Protein AF-A0A938NXH9-F1 (afdb_monomer)

Solvent-accessible surface area (backbone atoms only — not comparable to full-atom values): 4327 Å² total; per-residue (Å²): 113,55,77,68,53,50,54,53,48,54,53,49,51,60,54,49,63,68,35,66,73,55,63,72,44,58,66,71,59,49,53,54,48,54,51,32,57,50,32,46,65,71,64,36,46,70,62,26,51,58,56,42,73,72,47,59,69,70,61,34,49,53,53,52,50,52,50,50,53,46,30,70,76,67,78,104

Secondary structure (DSSP, 8-state):
--HHHHHHHHHHHHHHTTSHHHHTS-HHHHHHHHHHHHHHHTT-HHHHHHHHTTS-HHHHHHHHHHHHHHHHHHT-

Foldseek 3Di:
DDPVLLVVLVVLVVVLCPDPLLVPDDPVLNVLLVVLSVCVSVVVNVVSVVSLVPDDPSSVCSNVVSVVVSCVVPVD

pLDDT: mean 93.6, std 6.65, range [53.75, 97.5]

Structure (mmCIF, N/CA/C/O backbone):
data_AF-A0A938NXH9-F1
#
_entry.id   AF-A0A938NXH9-F1
#
loop_
_atom_site.group_PDB
_atom_site.id
_atom_site.type_symbol
_atom_site.label_atom_id
_atom_site.label_alt_id
_atom_site.label_comp_id
_atom_site.label_asym_id
_atom_site.label_entity_id
_atom_site.label_seq_id
_atom_site.pdbx_PDB_ins_code
_atom_site.Cartn_x
_atom_site.Cartn_y
_atom_site.Cartn_z
_atom_site.occupancy
_atom_site.B_iso_or_equiv
_atom_site.auth_seq_id
_atom_site.auth_comp_id
_atom_site.auth_asym_id
_atom_site.auth_atom_id
_atom_site.pdbx_PDB_model_num
ATOM 1 N N . MET A 1 1 ? 8.350 -4.035 -11.763 1.00 84.81 1 MET A N 1
ATOM 2 C CA . MET A 1 1 ? 8.559 -2.566 -11.733 1.00 84.81 1 MET A CA 1
ATOM 3 C C . MET A 1 1 ? 9.972 -2.186 -12.175 1.00 84.81 1 MET A C 1
ATOM 5 O O . MET A 1 1 ? 10.948 -2.743 -11.673 1.00 84.81 1 MET A O 1
ATOM 9 N N . THR A 1 2 ? 10.103 -1.189 -13.047 1.00 87.12 2 THR A N 1
ATOM 10 C CA . THR A 1 2 ? 11.366 -0.527 -13.419 1.00 87.12 2 THR A CA 1
ATOM 11 C C . THR A 1 2 ? 11.952 0.297 -12.260 1.00 87.12 2 THR A C 1
ATOM 13 O O . THR A 1 2 ? 11.290 0.559 -11.252 1.00 87.12 2 THR A O 1
ATOM 16 N N . GLY A 1 3 ? 13.208 0.747 -12.390 1.00 87.94 3 GLY A N 1
ATOM 17 C CA . GLY A 1 3 ? 13.859 1.590 -11.376 1.00 87.94 3 GLY A CA 1
ATOM 18 C C . GLY A 1 3 ? 13.110 2.902 -11.092 1.00 87.94 3 GLY A C 1
ATOM 19 O O . GLY A 1 3 ? 12.941 3.274 -9.931 1.00 87.94 3 GLY A O 1
ATOM 20 N N . HIS A 1 4 ? 12.593 3.563 -12.134 1.00 90.44 4 HIS A N 1
ATOM 21 C CA . HIS A 1 4 ? 11.807 4.795 -12.006 1.00 90.44 4 HIS A CA 1
ATOM 22 C C . HIS A 1 4 ? 10.470 4.557 -11.283 1.00 90.44 4 HIS A C 1
ATOM 24 O O . HIS A 1 4 ? 10.125 5.287 -10.352 1.00 90.44 4 HIS A O 1
ATOM 30 N N . GLU A 1 5 ? 9.757 3.482 -11.626 1.00 90.94 5 GLU A N 1
ATOM 31 C CA . GLU A 1 5 ? 8.494 3.113 -10.972 1.00 90.94 5 GLU A CA 1
ATOM 32 C C . GLU A 1 5 ? 8.679 2.804 -9.482 1.00 90.94 5 GLU A C 1
ATOM 34 O O . GLU A 1 5 ? 7.840 3.189 -8.665 1.00 90.94 5 GLU A O 1
ATOM 39 N N . LYS A 1 6 ? 9.800 2.173 -9.102 1.00 91.25 6 LYS A N 1
ATOM 40 C CA . LYS A 1 6 ? 10.145 1.919 -7.693 1.00 91.25 6 LYS A CA 1
ATOM 41 C C . LYS A 1 6 ? 10.355 3.217 -6.905 1.00 91.25 6 LYS A C 1
ATOM 43 O O . LYS A 1 6 ? 9.976 3.284 -5.734 1.00 91.25 6 LYS A O 1
ATOM 48 N N . ILE A 1 7 ? 10.934 4.250 -7.526 1.00 93.38 7 ILE A N 1
ATOM 49 C CA . ILE A 1 7 ? 11.102 5.576 -6.905 1.00 93.38 7 ILE A CA 1
ATOM 50 C C . ILE A 1 7 ? 9.738 6.235 -6.676 1.00 93.38 7 ILE A C 1
ATOM 52 O O . ILE A 1 7 ? 9.481 6.736 -5.579 1.00 93.38 7 ILE A O 1
ATOM 56 N N . ILE A 1 8 ? 8.856 6.206 -7.680 1.00 93.06 8 ILE A N 1
ATOM 57 C CA . ILE A 1 8 ? 7.490 6.738 -7.570 1.00 93.06 8 ILE A CA 1
ATOM 58 C C . ILE A 1 8 ? 6.723 6.011 -6.460 1.00 93.06 8 ILE A C 1
ATOM 60 O O . ILE A 1 8 ? 6.156 6.660 -5.581 1.00 93.06 8 ILE A O 1
ATOM 64 N N . TRP A 1 9 ? 6.756 4.677 -6.451 1.00 94.69 9 TRP A N 1
ATOM 65 C CA . TRP A 1 9 ? 6.091 3.850 -5.441 1.00 94.69 9 TRP A CA 1
ATOM 66 C C . TRP A 1 9 ? 6.523 4.210 -4.014 1.00 94.69 9 TRP A C 1
ATOM 68 O O . TRP A 1 9 ? 5.682 4.493 -3.163 1.00 94.69 9 TRP A O 1
ATOM 78 N N . ASN A 1 10 ? 7.833 4.301 -3.762 1.00 95.06 10 ASN A N 1
ATOM 79 C CA . ASN A 1 10 ? 8.360 4.686 -2.451 1.00 95.06 10 ASN A CA 1
ATOM 80 C C . ASN A 1 10 ? 7.884 6.086 -2.014 1.00 95.06 10 ASN A C 1
ATOM 82 O O . ASN A 1 10 ? 7.520 6.273 -0.853 1.00 95.06 10 ASN A O 1
ATOM 86 N N . LYS A 1 11 ? 7.863 7.072 -2.926 1.00 96.50 11 LYS A N 1
ATOM 87 C CA . LYS A 1 11 ? 7.361 8.426 -2.621 1.00 96.50 11 LYS A CA 1
ATOM 88 C C . LYS A 1 11 ? 5.882 8.402 -2.239 1.00 96.50 11 LYS A C 1
ATOM 90 O O . LYS A 1 11 ? 5.482 9.073 -1.289 1.00 96.50 11 LYS A O 1
ATOM 95 N N . LEU A 1 12 ? 5.080 7.620 -2.958 1.00 96.31 12 LEU A N 1
ATOM 96 C CA . LEU A 1 12 ? 3.658 7.485 -2.668 1.00 96.31 12 LEU A CA 1
ATOM 97 C C . LEU A 1 12 ? 3.412 6.789 -1.324 1.00 96.31 12 LEU A C 1
ATOM 99 O O . LEU A 1 12 ? 2.582 7.277 -0.567 1.00 96.31 12 LEU A O 1
ATOM 103 N N . ILE A 1 13 ? 4.178 5.749 -0.967 1.00 96.44 13 ILE A N 1
ATOM 104 C CA . ILE A 1 13 ? 4.098 5.121 0.366 1.00 96.44 13 ILE A CA 1
ATOM 105 C C . ILE A 1 13 ? 4.328 6.158 1.469 1.00 96.44 13 ILE A C 1
ATOM 107 O O . ILE A 1 13 ? 3.535 6.245 2.405 1.00 96.44 13 ILE A O 1
ATOM 111 N N . LEU A 1 14 ? 5.388 6.969 1.363 1.00 97.00 14 LEU A N 1
ATOM 112 C CA . LEU A 1 14 ? 5.686 8.009 2.356 1.00 97.00 14 LEU A CA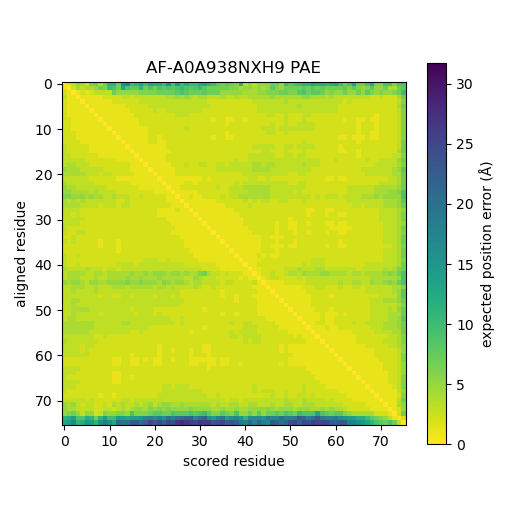 1
ATOM 113 C C . LEU A 1 14 ? 4.539 9.018 2.486 1.00 97.00 14 LEU A C 1
ATOM 115 O O . LEU A 1 14 ? 4.216 9.454 3.591 1.00 97.00 14 LEU A O 1
ATOM 119 N N . LYS A 1 15 ? 3.892 9.370 1.371 1.00 96.25 15 LYS A N 1
ATOM 120 C CA . LYS A 1 15 ? 2.705 10.231 1.379 1.00 96.25 15 LYS A CA 1
ATOM 121 C C . LYS A 1 15 ? 1.519 9.542 2.062 1.00 96.25 15 LYS A C 1
ATOM 123 O O . LYS A 1 15 ? 0.905 10.145 2.934 1.00 96.25 15 LYS A O 1
ATOM 128 N N . THR A 1 16 ? 1.249 8.281 1.731 1.00 96.25 16 THR A N 1
ATOM 129 C CA . THR A 1 16 ? 0.158 7.489 2.316 1.00 96.25 16 THR A CA 1
ATOM 130 C C . THR A 1 16 ? 0.295 7.345 3.827 1.00 96.25 16 THR A C 1
ATOM 132 O O . THR A 1 16 ? -0.685 7.534 4.538 1.00 96.25 16 THR A O 1
ATOM 135 N N . LYS A 1 17 ? 1.509 7.117 4.345 1.00 95.75 17 LYS A N 1
ATOM 136 C CA . LYS A 1 17 ? 1.751 7.033 5.797 1.00 95.75 17 LYS A CA 1
ATOM 137 C C . LYS A 1 17 ? 1.425 8.328 6.553 1.00 95.75 17 LYS A C 1
ATOM 139 O O . LYS A 1 17 ? 1.236 8.308 7.767 1.00 95.75 17 LYS A O 1
ATOM 144 N N . ASN A 1 18 ? 1.352 9.461 5.852 1.00 96.38 18 ASN A N 1
ATOM 145 C CA . ASN A 1 18 ? 0.993 10.744 6.447 1.00 96.38 18 ASN A CA 1
ATOM 146 C C . ASN A 1 18 ? -0.517 11.003 6.503 1.00 96.38 18 ASN A C 1
ATOM 148 O O . ASN A 1 18 ? -0.926 11.917 7.226 1.00 96.38 18 ASN A O 1
ATOM 152 N N . PHE A 1 19 ? -1.326 10.216 5.790 1.00 94.19 19 PHE A N 1
ATOM 153 C CA . PHE A 1 19 ? -2.776 10.375 5.754 1.00 94.19 19 PHE A CA 1
ATOM 154 C C . PHE A 1 19 ? -3.433 9.970 7.083 1.00 94.19 19 PHE A C 1
ATOM 156 O O . PHE A 1 19 ? -3.006 8.981 7.691 1.00 94.19 19 PHE A O 1
ATOM 163 N N . PRO A 1 20 ? -4.456 10.711 7.550 1.00 95.88 20 PRO A N 1
ATOM 164 C CA . PRO A 1 20 ? -5.207 10.361 8.755 1.00 95.88 20 PRO A CA 1
ATOM 165 C C . PRO A 1 20 ? -5.747 8.928 8.736 1.00 95.88 20 PRO A C 1
ATOM 167 O O . PRO A 1 20 ? -5.663 8.231 9.739 1.00 95.88 20 PRO A O 1
ATOM 170 N N . GLU A 1 21 ? -6.225 8.464 7.584 1.00 95.12 21 GLU A N 1
ATOM 171 C CA . GLU A 1 21 ? -6.779 7.127 7.373 1.00 95.12 21 GLU A CA 1
ATOM 172 C C . GLU A 1 21 ? -5.746 6.039 7.683 1.00 95.12 21 GLU A C 1
ATOM 174 O O . GLU A 1 21 ? -6.055 5.065 8.361 1.00 95.12 21 GLU A O 1
ATOM 179 N N . TYR A 1 22 ? -4.494 6.233 7.253 1.00 96.50 22 TYR A N 1
ATOM 180 C CA . TYR A 1 22 ? -3.406 5.317 7.591 1.00 96.50 22 TYR A CA 1
ATOM 181 C C . TYR A 1 22 ? -3.019 5.422 9.066 1.00 96.50 22 TYR A C 1
ATOM 183 O O . TYR A 1 22 ? -2.805 4.407 9.722 1.00 96.50 22 TYR A O 1
ATOM 191 N N . LYS A 1 23 ? -2.924 6.642 9.609 1.00 96.31 23 LYS A N 1
ATOM 192 C CA . LYS A 1 23 ? -2.511 6.871 11.005 1.00 96.31 23 LYS A CA 1
ATOM 193 C C . LYS A 1 23 ? -3.493 6.278 12.014 1.00 96.31 23 LYS A C 1
ATOM 195 O O . LYS A 1 23 ? -3.051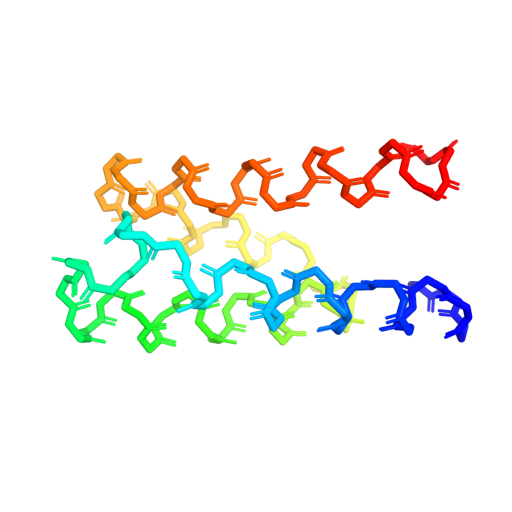 5.717 13.014 1.00 96.31 23 LYS A O 1
ATOM 200 N N . ASN A 1 24 ? -4.787 6.366 11.719 1.00 96.06 24 ASN A N 1
ATOM 201 C CA . ASN A 1 24 ? -5.872 5.877 12.569 1.00 96.06 24 ASN A CA 1
ATOM 202 C C . ASN A 1 24 ? -6.136 4.372 12.414 1.00 96.06 24 ASN A C 1
ATOM 204 O O . ASN A 1 24 ? -6.935 3.815 13.162 1.00 96.06 24 ASN A O 1
ATOM 208 N N . LEU A 1 25 ? -5.493 3.712 11.449 1.00 96.25 25 LEU A N 1
ATOM 209 C CA . LEU A 1 25 ? -5.611 2.272 11.270 1.00 96.25 25 LEU A CA 1
ATOM 210 C C . LEU A 1 25 ? -4.988 1.527 12.465 1.00 96.25 25 LEU A C 1
ATOM 212 O O . LEU A 1 25 ? -4.022 2.003 13.062 1.00 96.25 25 LEU A O 1
ATOM 216 N N . ASN A 1 26 ? -5.512 0.346 12.799 1.00 96.44 26 ASN A N 1
ATOM 217 C CA . A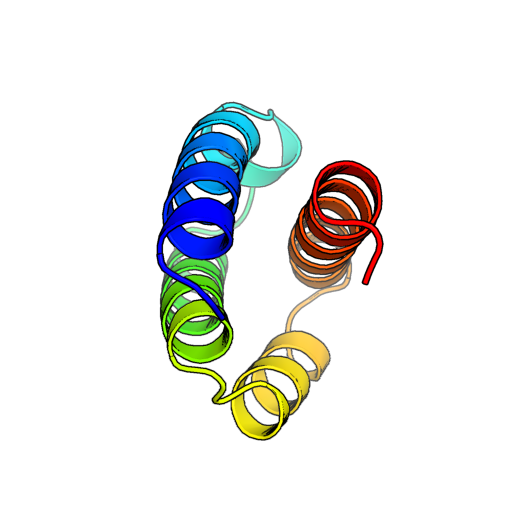SN A 1 26 ? -4.890 -0.538 13.787 1.00 96.44 26 ASN A CA 1
ATOM 218 C C . ASN A 1 26 ? -3.452 -0.889 13.355 1.00 96.44 26 ASN A C 1
ATOM 220 O O . ASN A 1 26 ? -3.200 -1.124 12.169 1.00 96.44 26 ASN A O 1
ATOM 224 N N . ASP A 1 27 ? -2.526 -0.924 14.311 1.00 96.25 27 ASP A N 1
ATOM 225 C CA . ASP A 1 27 ? -1.112 -1.211 14.078 1.00 96.25 27 ASP A CA 1
ATOM 226 C C . ASP A 1 27 ? -0.886 -2.578 13.420 1.00 96.25 27 ASP A C 1
ATOM 228 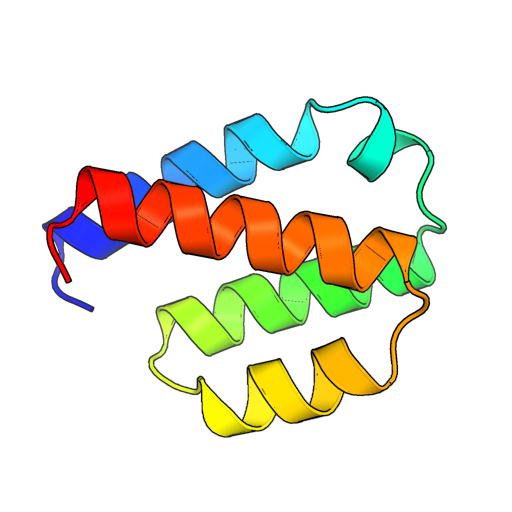O O . ASP A 1 27 ? -0.080 -2.666 12.496 1.00 96.25 27 ASP A O 1
ATOM 232 N N . GLU A 1 28 ? -1.681 -3.598 13.762 1.00 96.62 28 GLU A N 1
ATOM 233 C CA . GLU A 1 28 ? -1.632 -4.909 13.094 1.00 96.62 28 GLU A CA 1
ATOM 234 C C . GLU A 1 28 ? -1.885 -4.780 11.580 1.00 96.62 28 GLU A C 1
ATOM 236 O O . GLU A 1 28 ? -1.145 -5.305 10.747 1.00 96.62 28 GLU A O 1
ATOM 241 N N . TYR A 1 29 ? -2.899 -4.005 11.185 1.00 96.94 29 TYR A N 1
ATOM 242 C CA . TYR A 1 29 ? -3.212 -3.799 9.771 1.00 96.94 29 TYR A CA 1
ATOM 243 C C . TYR A 1 29 ? -2.199 -2.888 9.074 1.00 96.94 29 TYR A C 1
ATOM 245 O O . TYR A 1 29 ? -1.968 -3.054 7.875 1.00 96.94 29 TYR A O 1
ATOM 253 N N . LYS A 1 30 ? -1.563 -1.954 9.797 1.00 97.12 30 LYS A N 1
ATOM 254 C CA . LYS A 1 30 ? -0.435 -1.177 9.260 1.00 97.12 30 LYS A CA 1
ATOM 255 C C . LYS A 1 30 ? 0.734 -2.097 8.928 1.00 97.12 30 LYS A C 1
ATOM 257 O O . LYS A 1 30 ? 1.270 -1.994 7.829 1.00 97.12 30 LYS A O 1
ATOM 262 N N . GLU A 1 31 ? 1.098 -3.017 9.818 1.00 97.00 31 GLU A N 1
ATOM 263 C CA . GLU A 1 31 ? 2.179 -3.979 9.574 1.00 97.00 31 GLU A CA 1
ATOM 264 C C . GLU A 1 31 ? 1.895 -4.858 8.349 1.00 97.00 31 GLU A C 1
ATOM 266 O O . GLU A 1 31 ? 2.752 -5.008 7.470 1.00 97.00 31 GLU A O 1
ATOM 271 N N . ILE A 1 32 ? 0.666 -5.369 8.229 1.00 96.94 32 ILE A N 1
ATOM 272 C CA . ILE A 1 32 ? 0.260 -6.177 7.073 1.00 96.94 32 ILE A CA 1
ATOM 273 C C . ILE A 1 32 ? 0.273 -5.342 5.780 1.00 96.94 32 ILE A C 1
ATOM 275 O O . ILE A 1 32 ? 0.735 -5.819 4.736 1.00 96.94 32 ILE A O 1
ATOM 279 N N . LEU A 1 33 ? -0.169 -4.080 5.826 1.00 96.88 33 LEU A N 1
ATOM 280 C CA . LEU A 1 33 ? -0.072 -3.162 4.688 1.00 96.88 33 LEU A CA 1
ATOM 281 C C . LEU A 1 33 ? 1.379 -2.893 4.288 1.00 96.88 33 LEU A C 1
ATOM 283 O O . LEU A 1 33 ? 1.694 -2.898 3.099 1.00 96.88 33 LEU A O 1
ATOM 287 N N . GLU A 1 34 ? 2.280 -2.702 5.250 1.00 96.75 34 GLU A N 1
ATOM 288 C CA . GLU A 1 34 ? 3.704 -2.518 4.973 1.00 96.75 34 GLU A CA 1
ATOM 289 C C . GLU A 1 34 ? 4.328 -3.748 4.316 1.00 96.75 34 GLU A C 1
ATOM 291 O O . GLU A 1 34 ? 5.150 -3.611 3.403 1.00 96.75 34 GLU A O 1
ATOM 296 N N . HIS A 1 35 ? 3.912 -4.945 4.726 1.00 96.75 35 HIS A N 1
ATOM 297 C CA . HIS A 1 35 ? 4.294 -6.177 4.050 1.00 96.75 35 HIS A CA 1
ATOM 298 C C . HIS A 1 35 ? 3.766 -6.208 2.605 1.00 96.75 35 HIS A C 1
ATOM 300 O O . HIS A 1 35 ? 4.534 -6.439 1.669 1.00 96.75 35 HIS A O 1
ATOM 306 N N . CYS A 1 36 ? 2.495 -5.860 2.394 1.00 96.69 36 CYS A N 1
ATOM 307 C CA . CYS A 1 36 ? 1.888 -5.762 1.064 1.00 96.69 36 CYS A CA 1
ATOM 308 C C . CYS A 1 36 ? 2.586 -4.735 0.158 1.00 96.69 36 CYS A C 1
ATOM 310 O O . CYS A 1 36 ? 2.781 -4.987 -1.034 1.00 96.69 36 CYS A O 1
ATOM 312 N N . PHE A 1 37 ? 3.027 -3.598 0.702 1.00 95.94 37 PHE A N 1
ATOM 313 C CA . PHE A 1 37 ? 3.782 -2.591 -0.046 1.00 95.94 37 PHE A CA 1
ATOM 314 C C . PHE A 1 37 ? 5.128 -3.115 -0.556 1.00 95.94 37 PHE A C 1
ATOM 316 O O . PHE A 1 37 ? 5.552 -2.729 -1.651 1.00 95.94 37 PHE A O 1
ATOM 323 N N . LYS A 1 38 ? 5.794 -3.980 0.222 1.00 95.81 38 LYS A N 1
ATOM 324 C CA . LYS A 1 38 ? 7.038 -4.654 -0.182 1.00 95.81 38 LYS A CA 1
ATOM 325 C C . LYS A 1 38 ? 6.763 -5.696 -1.262 1.00 95.81 38 LYS A C 1
ATOM 327 O O . LYS A 1 38 ? 7.387 -5.628 -2.315 1.00 95.81 38 LYS A O 1
ATOM 332 N N . LEU A 1 39 ? 5.770 -6.565 -1.052 1.00 95.44 39 LEU A N 1
ATOM 333 C CA . LEU A 1 39 ? 5.384 -7.593 -2.024 1.00 95.44 39 LEU A CA 1
ATOM 334 C C . LEU A 1 39 ? 5.033 -6.997 -3.392 1.00 95.44 39 LEU A C 1
ATOM 336 O O . LEU A 1 39 ? 5.539 -7.460 -4.408 1.00 95.44 39 LEU A O 1
ATOM 340 N N . TYR A 1 40 ? 4.223 -5.935 -3.422 1.00 92.88 40 TYR A N 1
ATOM 341 C CA . TYR A 1 40 ? 3.847 -5.262 -4.671 1.00 92.88 40 TYR A CA 1
ATOM 342 C C . TYR A 1 40 ? 5.065 -4.652 -5.388 1.00 92.88 40 TYR A C 1
ATOM 344 O O . TYR A 1 40 ? 5.190 -4.714 -6.605 1.00 92.88 40 TYR A O 1
ATOM 352 N N . LYS A 1 41 ? 6.025 -4.097 -4.636 1.00 91.88 41 LYS A N 1
ATOM 353 C CA . LYS A 1 41 ? 7.274 -3.550 -5.197 1.00 91.88 41 LYS A CA 1
ATOM 354 C C . LYS A 1 41 ? 8.178 -4.623 -5.821 1.00 91.88 41 LYS A C 1
ATOM 356 O O . LYS A 1 41 ? 8.980 -4.311 -6.707 1.00 91.88 41 LYS A O 1
ATOM 361 N N . GLU A 1 42 ? 8.082 -5.852 -5.326 1.00 92.44 42 GLU A N 1
ATOM 362 C CA . GLU A 1 42 ? 8.833 -7.031 -5.769 1.00 92.44 42 GLU A CA 1
ATOM 363 C C . GLU A 1 42 ? 8.079 -7.842 -6.837 1.00 92.44 42 GLU A C 1
ATOM 365 O O . GLU A 1 42 ? 8.425 -8.992 -7.090 1.00 92.44 42 GLU A O 1
ATOM 370 N N . ASP A 1 43 ? 7.064 -7.242 -7.472 1.00 89.19 43 ASP A N 1
ATOM 371 C CA . ASP A 1 43 ? 6.220 -7.864 -8.500 1.00 89.19 43 ASP A CA 1
ATOM 372 C C . ASP A 1 43 ? 5.473 -9.122 -8.001 1.00 89.19 43 ASP A C 1
ATOM 374 O O . ASP A 1 43 ? 5.030 -9.966 -8.782 1.00 89.19 43 ASP A O 1
ATOM 378 N N . ASN A 1 44 ? 5.276 -9.240 -6.682 1.00 93.50 44 ASN A N 1
ATOM 379 C CA . ASN A 1 44 ? 4.515 -10.313 -6.045 1.00 93.50 44 ASN A CA 1
ATOM 380 C C . ASN A 1 44 ? 3.058 -9.892 -5.785 1.00 93.50 44 ASN A C 1
ATOM 382 O O . ASN A 1 44 ? 2.498 -10.032 -4.691 1.00 93.50 44 ASN A O 1
ATOM 386 N N . ASP A 1 45 ? 2.439 -9.347 -6.831 1.00 91.06 45 ASP A N 1
ATOM 387 C CA . ASP A 1 45 ? 1.104 -8.753 -6.810 1.00 91.06 45 ASP A CA 1
ATOM 388 C C . ASP A 1 45 ? 0.043 -9.737 -6.334 1.00 91.06 45 ASP A C 1
ATOM 390 O O . ASP A 1 45 ? -0.824 -9.387 -5.537 1.00 91.06 45 ASP A O 1
ATOM 394 N N . ARG A 1 46 ? 0.115 -10.987 -6.799 1.00 93.75 46 ARG A N 1
ATOM 395 C CA . ARG A 1 46 ? -0.890 -12.007 -6.489 1.00 93.75 46 ARG A CA 1
ATOM 396 C C . ARG A 1 46 ? -0.981 -12.268 -4.987 1.00 93.75 46 ARG A C 1
ATOM 398 O O . ARG A 1 46 ? -2.088 -12.297 -4.455 1.00 93.75 46 ARG A O 1
ATOM 405 N N . LEU A 1 47 ? 0.157 -12.444 -4.314 1.00 95.19 47 LEU A N 1
ATOM 406 C CA . LEU A 1 47 ? 0.186 -12.665 -2.869 1.00 95.19 47 LEU A CA 1
ATOM 407 C C . LEU A 1 47 ? -0.269 -11.414 -2.115 1.00 95.19 47 LEU A C 1
ATOM 409 O O . LEU A 1 47 ? -1.077 -11.514 -1.196 1.00 95.19 47 LEU A O 1
ATOM 413 N N . CYS A 1 48 ? 0.179 -10.239 -2.560 1.00 96.06 48 CYS A N 1
ATOM 414 C CA . CYS A 1 48 ? -0.261 -8.961 -2.015 1.00 96.06 48 CYS A CA 1
ATOM 415 C C . CYS A 1 48 ? -1.796 -8.815 -2.068 1.00 96.06 48 CYS A C 1
ATOM 417 O O . CYS A 1 48 ? -2.420 -8.559 -1.043 1.00 96.06 48 CYS A O 1
ATOM 419 N N . PHE A 1 49 ? -2.439 -9.077 -3.213 1.00 94.56 49 PHE A N 1
ATOM 420 C CA . PHE A 1 49 ? -3.903 -8.995 -3.333 1.00 94.56 49 PHE A CA 1
ATOM 421 C C . PHE A 1 49 ? -4.644 -9.998 -2.457 1.00 94.56 49 PHE A C 1
ATOM 423 O O . PHE A 1 49 ? -5.684 -9.650 -1.901 1.00 94.56 49 PHE A O 1
ATOM 430 N N . LEU A 1 50 ? -4.128 -11.222 -2.320 1.00 96.75 50 LEU A N 1
ATOM 431 C CA . LEU A 1 50 ? -4.727 -12.212 -1.426 1.00 96.75 50 LEU A CA 1
ATOM 432 C C . LEU A 1 50 ? -4.730 -11.715 0.021 1.00 96.75 50 LEU A C 1
ATOM 434 O O . LEU A 1 50 ? -5.761 -11.802 0.677 1.00 96.75 50 LEU A O 1
ATOM 438 N N . ILE A 1 51 ? -3.616 -11.146 0.487 1.00 95.69 51 ILE A N 1
ATOM 439 C CA . ILE A 1 51 ? -3.506 -10.593 1.841 1.00 95.69 51 ILE A CA 1
ATOM 440 C C . ILE A 1 51 ? -4.433 -9.385 2.010 1.00 95.69 51 ILE A C 1
ATOM 442 O O . ILE A 1 51 ? -5.210 -9.342 2.960 1.00 95.69 51 ILE A O 1
ATOM 446 N N . ILE A 1 52 ? -4.405 -8.430 1.073 1.00 96.62 52 ILE A N 1
ATOM 447 C CA . ILE A 1 52 ? -5.248 -7.227 1.130 1.00 96.62 52 ILE A CA 1
ATOM 448 C C . ILE A 1 52 ? -6.734 -7.591 1.209 1.00 96.62 52 ILE A C 1
ATOM 450 O O . ILE A 1 52 ? -7.449 -7.012 2.017 1.00 96.62 52 ILE A O 1
ATOM 454 N N . ASN A 1 53 ? -7.204 -8.578 0.441 1.00 96.00 53 ASN A N 1
ATOM 455 C CA . ASN A 1 53 ? -8.617 -8.976 0.443 1.00 96.00 53 ASN A CA 1
ATOM 456 C C . ASN A 1 53 ? -9.102 -9.576 1.777 1.00 96.00 53 ASN A C 1
ATOM 458 O O . ASN A 1 53 ? -10.310 -9.680 1.978 1.00 96.00 53 ASN A O 1
ATOM 462 N N . LEU A 1 54 ? -8.189 -9.969 2.670 1.00 95.62 54 LEU A N 1
ATOM 463 C CA . LEU A 1 54 ? -8.506 -10.463 4.014 1.00 95.62 54 LEU A CA 1
ATOM 464 C C . LEU A 1 54 ? -8.522 -9.348 5.071 1.00 95.62 54 LEU A C 1
ATOM 466 O O . LEU A 1 54 ? -8.990 -9.569 6.185 1.00 95.62 54 LEU A O 1
ATOM 470 N N . LEU A 1 55 ? -8.008 -8.162 4.739 1.00 95.81 55 LEU A N 1
ATOM 471 C CA . LEU A 1 55 ? -7.989 -7.008 5.634 1.00 95.81 55 LEU A CA 1
ATOM 472 C C . LEU A 1 55 ? -9.359 -6.319 5.703 1.00 95.81 55 LEU A C 1
ATOM 474 O O . LEU A 1 55 ? -10.170 -6.471 4.786 1.00 95.81 55 LEU A O 1
ATOM 478 N N . PRO A 1 56 ? -9.628 -5.510 6.743 1.00 96.94 56 PRO A N 1
ATOM 479 C CA . PRO A 1 56 ? -10.830 -4.686 6.784 1.00 96.94 56 PRO A CA 1
ATOM 480 C C . PRO A 1 56 ? -10.853 -3.655 5.649 1.00 96.94 56 PRO A C 1
ATOM 482 O O . PRO A 1 56 ? -9.829 -3.320 5.039 1.00 96.94 56 PRO A O 1
ATOM 485 N N . LYS A 1 57 ? -12.052 -3.142 5.366 1.00 96.75 57 LYS A N 1
ATOM 486 C CA . LYS A 1 57 ? -12.326 -2.301 4.198 1.00 96.75 57 LYS A CA 1
ATOM 487 C C . LYS A 1 57 ? -11.446 -1.048 4.153 1.00 96.75 57 LYS A C 1
ATOM 489 O O . LYS A 1 57 ? -10.949 -0.689 3.090 1.00 96.75 57 LYS A O 1
ATOM 494 N N . GLU A 1 58 ? -11.183 -0.443 5.302 1.00 95.56 58 GLU A N 1
ATOM 495 C CA . GLU A 1 58 ? -10.352 0.748 5.458 1.00 95.56 58 GLU A CA 1
ATOM 496 C C . GLU A 1 58 ? -8.911 0.498 4.989 1.00 95.56 58 GLU A C 1
ATOM 498 O O . GLU A 1 58 ? -8.343 1.289 4.235 1.00 95.56 58 GLU A O 1
ATOM 503 N N . ALA A 1 59 ? -8.327 -0.641 5.373 1.00 96.44 59 ALA A N 1
ATOM 504 C CA . ALA A 1 59 ? -6.985 -1.028 4.948 1.00 96.44 59 ALA A CA 1
ATOM 505 C C . ALA A 1 59 ? -6.938 -1.352 3.447 1.00 96.44 59 ALA A C 1
ATOM 507 O O . ALA A 1 59 ? -6.003 -0.945 2.749 1.00 96.44 59 ALA A O 1
ATOM 508 N N . GLN A 1 60 ? -7.970 -2.030 2.929 1.00 97.50 60 GLN A N 1
ATOM 509 C CA . GLN A 1 60 ? -8.104 -2.277 1.493 1.00 97.50 60 GLN A CA 1
ATOM 510 C C . GLN A 1 60 ? -8.130 -0.969 0.699 1.00 97.50 60 GLN A C 1
ATOM 512 O O . GLN A 1 60 ? -7.398 -0.822 -0.282 1.00 97.50 60 GLN A O 1
ATOM 517 N N . ASP A 1 61 ? -8.937 -0.004 1.134 1.00 96.94 61 ASP A N 1
ATOM 518 C CA . ASP A 1 61 ? -9.119 1.267 0.439 1.00 96.94 61 ASP A CA 1
ATOM 519 C C . ASP A 1 61 ? -7.834 2.103 0.419 1.00 96.94 61 ASP A C 1
ATOM 521 O O . ASP A 1 61 ? -7.520 2.718 -0.606 1.00 96.94 61 ASP A O 1
ATOM 525 N N . ILE A 1 62 ? -7.031 2.055 1.487 1.00 96.94 62 ILE A N 1
ATOM 526 C CA . ILE A 1 62 ? -5.693 2.661 1.526 1.00 96.94 62 ILE A CA 1
ATOM 527 C C . ILE A 1 62 ? -4.792 2.063 0.437 1.00 96.94 62 ILE A C 1
ATOM 529 O O . ILE A 1 62 ? -4.208 2.806 -0.362 1.00 96.94 62 ILE A O 1
ATOM 533 N N . PHE A 1 63 ? -4.680 0.731 0.375 1.00 96.88 63 PHE A N 1
ATOM 534 C CA . PHE A 1 63 ? -3.825 0.063 -0.611 1.00 96.88 63 PHE A CA 1
ATOM 535 C C . PHE A 1 63 ? -4.301 0.322 -2.046 1.00 96.88 63 PHE A C 1
ATOM 537 O O . PHE A 1 63 ? -3.504 0.659 -2.924 1.00 96.88 63 PHE A O 1
ATOM 544 N N . LEU A 1 64 ? -5.607 0.210 -2.296 1.00 95.38 64 LEU A N 1
ATOM 545 C CA . LEU A 1 64 ? -6.189 0.431 -3.620 1.00 95.38 64 LEU A CA 1
ATOM 546 C C . LEU A 1 64 ? -6.029 1.884 -4.080 1.00 95.38 64 LEU A C 1
ATOM 548 O O . LEU A 1 64 ? -5.749 2.124 -5.259 1.00 95.38 64 LEU A O 1
ATOM 552 N N . SER A 1 65 ? -6.148 2.848 -3.165 1.00 95.50 65 SER A N 1
ATOM 553 C CA . SER A 1 65 ? -5.901 4.265 -3.449 1.00 95.50 65 SER A CA 1
ATOM 554 C C . SER A 1 65 ? -4.437 4.514 -3.803 1.00 95.50 65 SER A C 1
ATOM 556 O O . SER A 1 65 ? -4.153 5.156 -4.817 1.00 95.50 65 SER A O 1
ATOM 5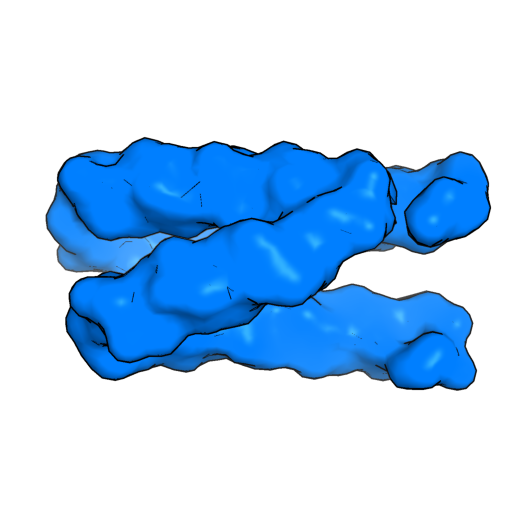58 N N . LEU A 1 66 ? -3.505 3.945 -3.032 1.00 95.75 66 LEU A N 1
ATOM 559 C CA . LEU A 1 66 ? -2.071 3.992 -3.323 1.00 9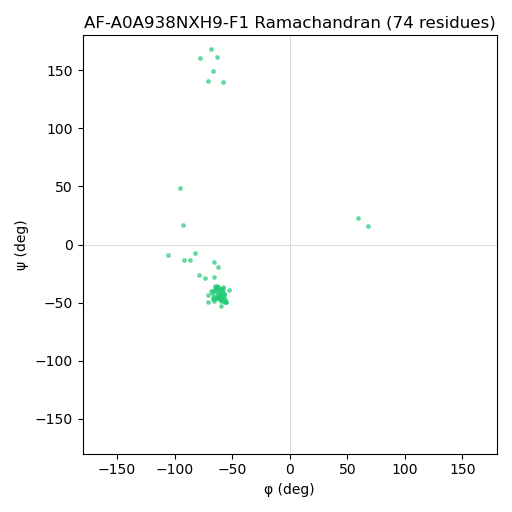5.75 66 LEU A CA 1
ATOM 560 C C . LEU A 1 66 ? -1.758 3.392 -4.706 1.00 95.75 66 LEU A C 1
ATOM 562 O O . LEU A 1 66 ? -1.089 4.031 -5.522 1.00 95.75 66 LEU A O 1
ATOM 566 N N . LYS A 1 67 ? -2.292 2.202 -5.006 1.00 93.75 67 LYS A N 1
ATOM 567 C CA . LYS A 1 67 ? -2.125 1.539 -6.307 1.00 93.75 67 LYS A CA 1
ATOM 568 C C . LYS A 1 67 ? -2.664 2.390 -7.453 1.00 93.75 67 LYS A C 1
ATOM 570 O O . LYS A 1 67 ? -1.998 2.528 -8.477 1.00 93.75 67 LYS A O 1
ATOM 575 N N . ARG A 1 68 ? -3.857 2.974 -7.301 1.00 93.94 68 ARG A N 1
ATOM 576 C CA . ARG A 1 68 ? -4.467 3.835 -8.326 1.00 93.94 68 ARG A CA 1
ATOM 577 C C . ARG A 1 68 ? -3.596 5.056 -8.620 1.00 93.94 68 ARG A C 1
ATOM 579 O O . ARG A 1 68 ? -3.376 5.367 -9.786 1.00 93.94 68 ARG A O 1
ATOM 586 N N . GLN A 1 69 ? -3.073 5.700 -7.576 1.00 93.25 69 GLN A N 1
ATOM 587 C CA . GLN A 1 69 ? -2.146 6.825 -7.715 1.00 93.25 69 GLN A CA 1
ATOM 588 C C . GLN A 1 69 ? -0.869 6.406 -8.446 1.00 93.25 69 GLN A C 1
ATOM 590 O O . GLN A 1 69 ? -0.427 7.104 -9.353 1.00 93.25 69 GLN A O 1
ATOM 595 N N . TRP A 1 70 ? -0.297 5.249 -8.112 1.00 94.12 70 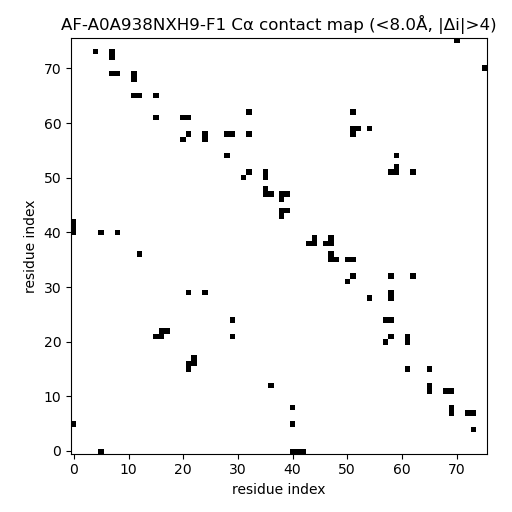TRP A N 1
ATOM 596 C CA . TRP A 1 70 ? 0.868 4.730 -8.826 1.00 94.12 70 TRP A CA 1
ATOM 597 C C . TRP A 1 70 ? 0.581 4.494 -10.316 1.00 94.12 70 TRP A C 1
ATOM 599 O O . TRP A 1 70 ? 1.340 4.984 -11.147 1.00 94.12 70 TRP A O 1
ATOM 609 N N . ARG A 1 71 ? -0.548 3.856 -10.669 1.00 90.75 71 ARG A N 1
ATOM 610 C CA . ARG A 1 71 ? -0.944 3.652 -12.079 1.00 90.75 71 ARG A CA 1
ATOM 611 C C . ARG A 1 71 ? -1.058 4.969 -12.846 1.00 90.75 71 ARG A C 1
ATOM 613 O O . ARG A 1 71 ? -0.545 5.076 -13.952 1.00 90.75 71 ARG A O 1
ATOM 620 N N . TRP A 1 72 ? -1.658 5.990 -12.232 1.00 90.94 72 TRP A N 1
ATOM 621 C CA . TRP A 1 72 ? -1.741 7.334 -12.816 1.00 90.94 72 TRP A CA 1
ATOM 622 C C . TRP A 1 72 ? -0.369 7.976 -13.063 1.00 90.94 72 TRP A C 1
ATOM 624 O O . TRP A 1 72 ? -0.188 8.642 -14.075 1.00 90.94 72 TRP A O 1
ATOM 634 N N . ASN A 1 73 ? 0.600 7.776 -12.163 1.00 88.25 73 ASN A N 1
ATOM 635 C CA . ASN A 1 73 ? 1.946 8.343 -12.303 1.00 88.25 73 ASN A CA 1
ATOM 636 C C . ASN A 1 73 ? 2.836 7.568 -13.290 1.00 88.25 73 ASN A C 1
ATOM 638 O O . ASN A 1 73 ? 3.774 8.143 -13.838 1.00 88.25 73 ASN A O 1
ATOM 642 N N . CYS A 1 74 ? 2.572 6.276 -13.493 1.00 85.62 74 CYS A N 1
ATOM 643 C CA . CYS A 1 74 ? 3.411 5.396 -14.310 1.00 85.62 74 CYS A CA 1
ATOM 644 C C . CYS A 1 74 ? 2.802 5.055 -15.682 1.00 85.62 74 CYS A C 1
ATOM 646 O O . CYS A 1 74 ? 3.496 4.477 -16.511 1.00 85.62 74 CYS A O 1
ATOM 648 N N . GLY A 1 75 ? 1.536 5.404 -15.944 1.00 60.47 75 GLY A N 1
ATOM 649 C CA . GLY A 1 75 ? 0.859 5.128 -17.218 1.00 60.47 75 GLY A CA 1
ATOM 650 C C . GLY A 1 75 ? 0.591 3.641 -17.502 1.00 60.47 75 GLY A C 1
ATOM 651 O O . GLY A 1 75 ? 0.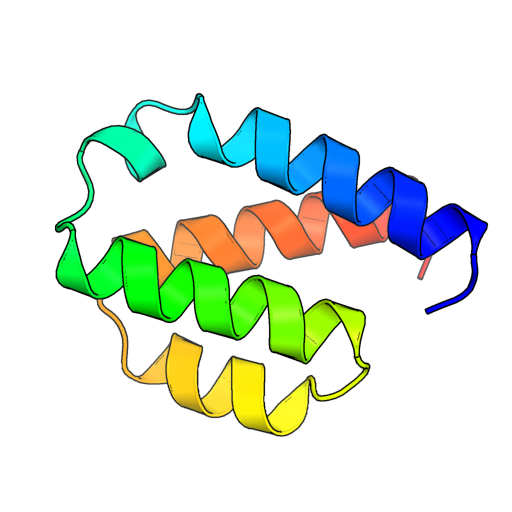313 3.299 -18.649 1.00 60.47 75 GLY A O 1
ATOM 652 N N . ALA A 1 76 ? 0.687 2.778 -16.480 1.00 53.75 76 ALA A N 1
ATOM 653 C CA . ALA A 1 76 ? 0.502 1.321 -16.559 1.00 53.75 76 ALA A CA 1
ATOM 654 C C . ALA A 1 76 ? -0.953 0.878 -16.317 1.00 53.75 76 ALA A C 1
ATOM 656 O O . ALA A 1 76 ? -1.621 1.408 -15.397 1.00 53.75 76 ALA A O 1
#

Nearest PDB structures (foldseek):
  8tnm-assembly1_A  TM=3.205E-01  e=7.532E+00  synthetic construct

Mean predicted aligned error: 2.88 Å

Sequence (76 aa):
MTGHEKIIWNKLILKTKNFPEYKNLNDEYKEILEHCFKLYKED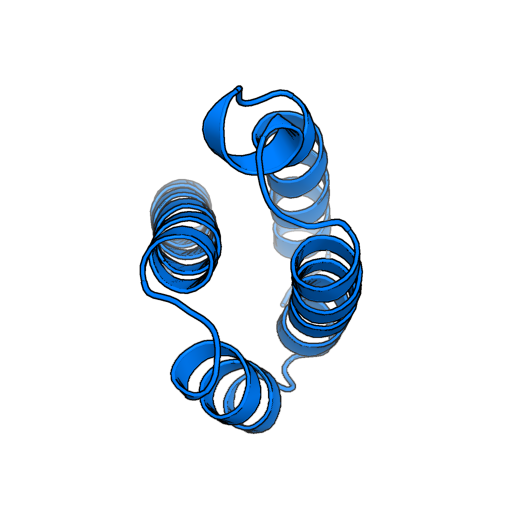NDRLCFLIINLLPKEAQDIFLSLKRQWRWNCGA

Radius of gyration: 11.64 Å; Cα contacts (8 Å, |Δi|>4): 54; chains: 1; bounding box: 26×23×31 Å